Protein AF-A0A6C0KBF5-F1 (afdb_monomer_lite)

Secondary structure (DSSP, 8-state):
----PPPEEP-PEE-TTS-EE----SPPPTT-EE-TTSS-TT-EESSHHHHHHHHTSHHHHHHHHHHHHHHHHHHHHHHHHHHHHHHHHHHHHHHHHHHHHHHHHHHHHHHHHS---SSS-----

Structure (mmCIF, N/CA/C/O backbone):
data_AF-A0A6C0KBF5-F1
#
_entry.id   AF-A0A6C0KBF5-F1
#
loop_
_atom_site.group_PDB
_atom_site.id
_atom_site.type_symbol
_atom_site.label_atom_id
_atom_site.label_alt_id
_atom_site.label_comp_id
_atom_site.label_asym_id
_atom_site.label_entity_id
_atom_site.label_seq_id
_atom_site.pdbx_PDB_ins_code
_atom_site.Cartn_x
_atom_site.Cartn_y
_atom_site.Cartn_z
_atom_site.occupancy
_atom_site.B_iso_or_equiv
_atom_site.auth_seq_id
_atom_site.auth_comp_id
_atom_site.auth_asym_id
_atom_site.auth_atom_id
_atom_site.pdbx_PDB_model_num
ATOM 1 N N . MET A 1 1 ? -14.733 12.293 -36.307 1.00 41.91 1 MET A N 1
ATOM 2 C CA . MET A 1 1 ? -14.185 12.761 -35.022 1.00 41.91 1 MET A CA 1
ATOM 3 C C . MET A 1 1 ? -13.170 11.717 -34.604 1.00 41.91 1 MET A C 1
ATOM 5 O O . MET A 1 1 ? -13.579 10.633 -34.217 1.00 41.91 1 MET A O 1
ATOM 9 N N . GLU A 1 2 ? -11.882 11.968 -34.845 1.00 51.19 2 GLU A N 1
ATOM 10 C CA . GLU A 1 2 ? -10.812 11.094 -34.349 1.00 51.19 2 GLU A CA 1
ATOM 11 C C . GLU A 1 2 ? -10.706 11.309 -32.842 1.00 51.19 2 GLU A C 1
ATOM 13 O O . GLU A 1 2 ? -10.467 12.423 -32.378 1.00 51.19 2 GLU A O 1
ATOM 18 N N . THR A 1 3 ? -10.964 10.261 -32.069 1.00 54.16 3 THR A N 1
ATOM 19 C CA . THR A 1 3 ? -10.695 10.268 -30.636 1.00 54.16 3 THR A CA 1
ATOM 20 C C . THR A 1 3 ? -9.191 10.116 -30.462 1.00 54.16 3 THR A C 1
ATOM 22 O O . THR A 1 3 ? -8.659 9.035 -30.705 1.00 54.16 3 THR A O 1
ATOM 25 N N . VAL A 1 4 ? -8.506 11.191 -30.074 1.00 57.75 4 VAL A N 1
ATOM 26 C CA . VAL A 1 4 ? -7.125 11.096 -29.587 1.00 57.75 4 VAL A CA 1
ATOM 27 C C . VAL A 1 4 ? -7.170 10.220 -28.337 1.00 57.75 4 VAL A C 1
ATOM 29 O O . VAL A 1 4 ? -7.797 10.599 -27.348 1.00 57.75 4 VAL A O 1
ATOM 32 N N . SER A 1 5 ? -6.601 9.019 -28.419 1.00 70.75 5 SER A N 1
ATOM 33 C CA . SER A 1 5 ? -6.515 8.100 -27.286 1.00 70.75 5 SER A CA 1
ATOM 34 C C . SER A 1 5 ? -5.241 8.403 -26.512 1.00 70.75 5 SER A C 1
ATOM 36 O O . SER A 1 5 ? -4.185 8.613 -27.105 1.00 70.75 5 SER A O 1
ATOM 38 N N . ASP A 1 6 ? -5.325 8.429 -25.187 1.00 77.75 6 ASP A N 1
ATOM 39 C CA . ASP A 1 6 ? -4.131 8.578 -24.367 1.00 77.75 6 ASP A CA 1
ATOM 40 C C . ASP A 1 6 ? -3.268 7.303 -24.425 1.00 77.75 6 ASP A C 1
ATOM 42 O O . ASP A 1 6 ? -3.806 6.198 -24.540 1.00 77.75 6 ASP A O 1
ATOM 46 N N . PRO A 1 7 ? -1.931 7.427 -24.328 1.00 78.38 7 PRO A N 1
ATOM 47 C CA . PRO A 1 7 ? -1.041 6.284 -24.181 1.00 78.38 7 PRO A CA 1
ATOM 48 C C . PRO A 1 7 ? -1.332 5.510 -22.894 1.00 78.38 7 PRO A C 1
ATOM 50 O O . PRO A 1 7 ? -1.436 6.109 -21.818 1.00 78.38 7 PRO A O 1
ATOM 53 N N . ASP A 1 8 ? -1.349 4.183 -22.992 1.00 85.38 8 ASP A N 1
ATOM 54 C CA . ASP A 1 8 ? -1.549 3.298 -21.846 1.00 85.38 8 ASP A CA 1
ATOM 55 C C . ASP A 1 8 ? -0.440 3.454 -20.799 1.00 85.38 8 ASP A C 1
ATOM 57 O O . ASP A 1 8 ? 0.695 3.852 -21.087 1.00 85.38 8 ASP A O 1
ATOM 61 N N . THR A 1 9 ? -0.752 3.092 -19.555 1.00 88.75 9 THR A N 1
ATOM 62 C CA . THR A 1 9 ? 0.213 3.095 -18.452 1.00 88.75 9 THR A CA 1
ATOM 63 C C . THR A 1 9 ? 0.710 1.684 -18.170 1.00 88.75 9 THR A C 1
ATOM 65 O O . THR A 1 9 ? -0.068 0.751 -18.011 1.00 88.75 9 THR A O 1
ATOM 68 N N . TYR A 1 10 ? 2.028 1.536 -18.092 1.00 90.69 10 TYR A N 1
ATOM 69 C CA . TYR A 1 10 ? 2.688 0.290 -17.747 1.00 90.69 10 TYR A CA 1
ATOM 70 C C . TYR A 1 10 ? 2.365 -0.151 -16.319 1.00 90.69 10 TYR A C 1
ATOM 72 O O . TYR A 1 10 ? 2.552 0.612 -15.366 1.00 90.69 10 TYR A O 1
ATOM 80 N N . GLU A 1 11 ? 2.006 -1.425 -16.183 1.00 89.62 11 GLU A N 1
ATOM 81 C CA . GLU A 1 11 ? 1.809 -2.096 -14.906 1.00 89.62 11 GLU A CA 1
ATOM 82 C C . GLU A 1 11 ? 2.718 -3.338 -14.807 1.00 89.62 11 GLU A C 1
ATOM 84 O O . GLU A 1 11 ? 2.666 -4.215 -15.677 1.00 89.62 11 GLU A O 1
ATOM 89 N N . PRO A 1 12 ? 3.585 -3.431 -13.780 1.00 91.94 12 PRO A N 1
ATOM 90 C CA . PRO A 1 12 ? 4.415 -4.608 -13.560 1.00 91.94 12 PRO A CA 1
ATOM 91 C C . PRO A 1 12 ? 3.583 -5.777 -13.028 1.00 91.94 12 PRO A C 1
ATOM 93 O O . PRO A 1 12 ? 2.583 -5.597 -12.339 1.00 91.94 12 PRO A O 1
ATOM 96 N N . SER A 1 13 ? 4.030 -7.002 -13.294 1.00 91.06 13 SER A N 1
ATOM 97 C CA . SER A 1 13 ? 3.357 -8.217 -12.821 1.00 91.06 13 SER A CA 1
ATOM 98 C C . SER A 1 13 ? 4.014 -8.762 -11.557 1.00 91.06 13 SER A C 1
ATOM 100 O O . SER A 1 13 ? 5.170 -8.464 -11.271 1.00 91.06 13 SER A O 1
ATOM 102 N N . LEU A 1 14 ? 3.299 -9.594 -10.802 1.00 90.12 14 LEU A N 1
ATOM 103 C CA . LEU A 1 14 ? 3.873 -10.320 -9.670 1.00 90.12 14 LEU A CA 1
ATOM 104 C C . LEU A 1 14 ? 4.435 -11.664 -10.133 1.00 90.12 14 LEU A C 1
ATOM 106 O O . LEU A 1 14 ? 3.775 -12.407 -10.859 1.00 90.12 14 LEU A O 1
ATOM 110 N N . ASN A 1 15 ? 5.643 -11.991 -9.684 1.00 91.50 15 ASN A N 1
ATOM 111 C CA . ASN A 1 15 ? 6.170 -13.343 -9.819 1.00 91.50 15 ASN A CA 1
ATOM 112 C C . ASN A 1 15 ? 5.596 -14.274 -8.728 1.00 91.50 15 ASN A C 1
ATOM 114 O O . ASN A 1 15 ? 4.804 -13.864 -7.876 1.00 91.50 15 ASN A O 1
ATOM 118 N N . LYS A 1 16 ? 6.021 -15.543 -8.741 1.00 90.81 16 LYS A N 1
ATOM 119 C CA . LYS A 1 16 ? 5.590 -16.558 -7.762 1.00 90.81 16 LYS A CA 1
ATOM 120 C C . LYS A 1 16 ? 5.963 -16.214 -6.316 1.00 90.81 16 LYS A C 1
ATOM 122 O O . LYS A 1 16 ? 5.265 -16.637 -5.404 1.00 90.81 16 LYS A O 1
ATOM 127 N N . ASP A 1 17 ? 7.011 -15.420 -6.125 1.00 88.31 17 ASP A N 1
ATOM 128 C CA . ASP A 1 17 ? 7.494 -14.982 -4.812 1.00 88.31 17 ASP A CA 1
ATOM 129 C C . ASP A 1 17 ? 6.797 -13.693 -4.334 1.00 88.31 17 ASP A C 1
ATOM 131 O O . ASP A 1 17 ? 7.132 -13.144 -3.287 1.00 88.31 17 ASP A O 1
ATOM 135 N N . GLY A 1 18 ? 5.830 -13.174 -5.102 1.00 84.75 18 GLY A N 1
ATOM 136 C CA . GLY A 1 18 ? 5.091 -11.958 -4.766 1.00 84.75 18 GLY A CA 1
ATOM 137 C C . GLY A 1 18 ? 5.885 -10.661 -4.950 1.00 84.75 18 GLY A C 1
ATOM 138 O O . GLY A 1 18 ? 5.463 -9.626 -4.423 1.00 84.75 18 GLY A O 1
ATOM 139 N N . VAL A 1 19 ? 6.985 -10.709 -5.705 1.00 90.12 19 VAL A N 1
ATOM 140 C CA . VAL A 1 19 ? 7.840 -9.573 -6.078 1.00 90.12 19 VAL A CA 1
ATOM 141 C C . VAL A 1 19 ? 7.387 -9.009 -7.422 1.00 90.12 19 VAL A C 1
ATOM 143 O O . VAL A 1 19 ? 7.067 -9.767 -8.342 1.00 90.12 19 VAL A O 1
ATOM 146 N N . TYR A 1 20 ? 7.371 -7.680 -7.551 1.00 92.81 20 TYR A N 1
ATOM 147 C CA . TYR A 1 20 ? 7.058 -7.037 -8.827 1.00 92.81 20 TYR A CA 1
ATOM 148 C C . TYR A 1 20 ? 8.195 -7.235 -9.835 1.00 92.81 20 TYR A C 1
ATOM 150 O O . TYR A 1 20 ? 9.357 -6.941 -9.554 1.00 92.81 20 TYR A O 1
ATOM 158 N N . VAL A 1 21 ? 7.844 -7.719 -11.024 1.00 92.75 21 VAL A N 1
ATOM 159 C CA . VAL A 1 21 ? 8.757 -8.025 -12.125 1.00 92.75 21 VAL A CA 1
ATOM 160 C C . VAL A 1 21 ? 8.241 -7.465 -13.441 1.00 92.75 21 VAL A C 1
ATOM 162 O O . VAL A 1 21 ? 7.034 -7.359 -13.681 1.00 92.75 21 VAL A O 1
ATOM 165 N N . ASP A 1 22 ? 9.181 -7.153 -14.330 1.00 92.75 22 ASP A N 1
ATOM 166 C CA . ASP A 1 22 ? 8.836 -6.680 -15.659 1.00 92.75 22 ASP A CA 1
ATOM 167 C C . ASP A 1 22 ? 8.259 -7.791 -16.526 1.00 92.75 22 ASP A C 1
ATOM 169 O O . ASP A 1 22 ? 8.939 -8.768 -16.836 1.00 92.75 22 ASP A O 1
ATOM 173 N N . THR A 1 23 ? 7.010 -7.619 -16.959 1.00 86.25 23 THR A N 1
ATOM 174 C CA . THR A 1 23 ? 6.348 -8.538 -17.888 1.00 86.25 23 THR A CA 1
ATOM 175 C C . THR A 1 23 ? 5.646 -7.733 -18.974 1.00 86.25 23 THR A C 1
ATOM 177 O O . THR A 1 23 ? 4.789 -6.904 -18.698 1.00 86.25 23 THR A O 1
ATOM 180 N N . LEU A 1 24 ? 6.033 -7.963 -20.230 1.00 82.25 24 LEU A N 1
ATOM 181 C CA . LEU A 1 24 ? 5.473 -7.282 -21.400 1.00 82.25 24 LEU A CA 1
ATOM 182 C C . LEU A 1 24 ? 4.875 -8.316 -22.352 1.00 82.25 24 LEU A C 1
ATOM 184 O O . LEU A 1 24 ? 5.441 -8.598 -23.412 1.00 82.25 24 LEU A O 1
ATOM 188 N N . SER A 1 25 ? 3.758 -8.913 -21.952 1.00 69.44 25 SER A N 1
ATOM 189 C CA . SER A 1 25 ? 3.058 -9.975 -22.690 1.00 69.44 25 SER A CA 1
ATOM 190 C C . SER A 1 25 ? 1.965 -9.465 -23.642 1.00 69.44 25 SER A C 1
ATOM 192 O O . SER A 1 25 ? 1.234 -10.269 -24.210 1.00 69.44 25 SER A O 1
ATOM 194 N N . PHE A 1 26 ? 1.870 -8.152 -23.869 1.00 76.50 26 PHE A N 1
ATOM 195 C CA . PHE A 1 26 ? 0.870 -7.534 -24.746 1.00 76.50 26 PHE A CA 1
ATOM 196 C C . PHE A 1 26 ? 1.463 -7.007 -26.062 1.00 76.50 26 PHE A C 1
ATOM 198 O O . PHE A 1 26 ? 2.671 -6.746 -26.177 1.00 76.50 26 PHE A O 1
ATOM 205 N N . ALA A 1 27 ? 0.586 -6.856 -27.059 1.00 82.12 27 ALA A N 1
ATOM 206 C CA . ALA A 1 27 ? 0.881 -6.156 -28.305 1.00 82.12 27 ALA A CA 1
ATOM 207 C C . ALA A 1 27 ? 1.177 -4.679 -28.013 1.00 82.12 27 ALA A C 1
ATOM 209 O O . ALA A 1 27 ? 0.531 -4.075 -27.168 1.00 82.12 27 ALA A O 1
ATOM 210 N N . TRP A 1 28 ? 2.169 -4.097 -28.687 1.00 86.38 28 TRP A N 1
ATOM 211 C CA . TRP A 1 28 ? 2.585 -2.726 -28.390 1.00 86.38 28 TRP A CA 1
ATOM 212 C C . TRP A 1 28 ? 1.469 -1.712 -28.726 1.00 86.38 28 TRP A C 1
ATOM 214 O O . TRP A 1 28 ? 1.005 -1.734 -29.868 1.00 86.38 28 TRP A O 1
ATOM 224 N N . PRO A 1 29 ? 1.054 -0.828 -27.795 1.00 86.62 29 PRO A N 1
ATOM 225 C CA . PRO A 1 29 ? 0.001 0.151 -28.053 1.00 86.62 29 PRO A CA 1
ATOM 226 C C . PRO A 1 29 ? 0.429 1.168 -29.113 1.00 86.62 29 PRO A C 1
ATOM 228 O O . PRO A 1 29 ? 1.583 1.607 -29.127 1.00 86.62 29 PRO A O 1
ATOM 231 N N . LEU A 1 30 ? -0.507 1.563 -29.981 1.00 83.75 30 LEU A N 1
ATOM 232 C CA . LEU A 1 30 ? -0.262 2.535 -31.057 1.00 83.75 30 LEU A CA 1
ATOM 233 C C . LEU A 1 30 ? 0.174 3.900 -30.507 1.00 83.75 30 LEU A C 1
ATOM 235 O O . LEU A 1 30 ? 1.132 4.486 -31.005 1.00 83.75 30 LEU A O 1
ATOM 239 N N . GLU A 1 31 ? -0.455 4.340 -29.420 1.00 86.19 31 GLU A N 1
ATOM 240 C CA . GLU A 1 31 ? -0.167 5.612 -28.741 1.00 86.19 31 GLU A CA 1
ATOM 241 C C . GLU A 1 31 ? 1.105 5.556 -27.867 1.00 86.19 31 GLU A C 1
ATOM 243 O O . GLU A 1 31 ? 1.553 6.553 -27.295 1.00 86.19 31 GLU A O 1
ATOM 248 N N . GLY A 1 32 ? 1.739 4.383 -27.781 1.00 88.50 32 GLY A N 1
ATOM 249 C CA . GLY A 1 32 ? 2.879 4.126 -26.912 1.00 88.50 32 GLY A CA 1
ATOM 250 C C . GLY A 1 32 ? 2.481 3.782 -25.476 1.00 88.50 32 GLY A C 1
ATOM 251 O O . GLY A 1 32 ? 1.320 3.550 -25.160 1.00 88.50 32 GLY A O 1
ATOM 252 N N . LEU A 1 33 ? 3.482 3.709 -24.599 1.00 90.62 33 LEU A N 1
ATOM 253 C CA . LEU A 1 33 ? 3.324 3.239 -23.220 1.00 90.62 33 LEU A CA 1
ATOM 254 C C . LEU A 1 33 ? 4.028 4.184 -22.244 1.00 90.62 33 LEU A C 1
ATOM 256 O O . LEU A 1 33 ? 5.171 4.562 -22.489 1.00 90.62 33 LEU A O 1
ATOM 260 N N . ARG A 1 34 ? 3.400 4.548 -21.128 1.00 91.12 34 ARG A N 1
ATOM 261 C CA . ARG A 1 34 ? 3.982 5.392 -20.065 1.00 91.12 34 ARG A CA 1
ATOM 262 C C . ARG A 1 34 ? 4.505 4.529 -18.914 1.00 91.12 34 ARG A C 1
ATOM 264 O O . ARG A 1 34 ? 3.867 3.549 -18.560 1.00 91.12 34 ARG A O 1
ATOM 271 N N . CYS A 1 35 ? 5.633 4.892 -18.291 1.00 90.44 35 CYS A N 1
ATOM 272 C CA . CYS A 1 35 ? 6.061 4.294 -17.012 1.00 90.44 35 CYS A CA 1
ATOM 273 C C . CYS A 1 35 ? 5.918 5.296 -15.870 1.00 90.44 35 CYS A C 1
ATOM 275 O O . CYS A 1 35 ? 6.488 6.385 -15.925 1.00 90.44 35 CYS A O 1
ATOM 277 N N . ASN A 1 36 ? 5.274 4.880 -14.780 1.00 88.69 36 ASN A N 1
ATOM 278 C CA . ASN A 1 36 ? 5.136 5.687 -13.561 1.00 88.69 36 ASN A CA 1
ATOM 279 C C . ASN A 1 36 ? 6.442 5.861 -12.771 1.00 88.69 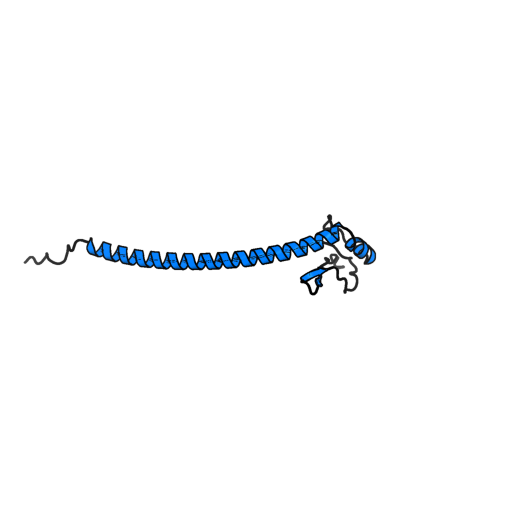36 ASN A C 1
ATOM 281 O O . ASN A 1 36 ? 6.519 6.689 -11.869 1.00 88.69 36 ASN A O 1
ATOM 285 N N . CYS A 1 37 ? 7.472 5.094 -13.112 1.00 89.38 37 CYS A N 1
ATOM 286 C CA . CYS A 1 37 ? 8.815 5.220 -12.563 1.00 89.38 37 CYS A CA 1
ATOM 287 C C . CYS A 1 37 ? 9.592 6.433 -13.106 1.00 89.38 37 CYS A C 1
ATOM 289 O O . CYS A 1 37 ? 10.615 6.824 -12.543 1.00 89.38 37 CYS A O 1
ATOM 291 N N . GLY A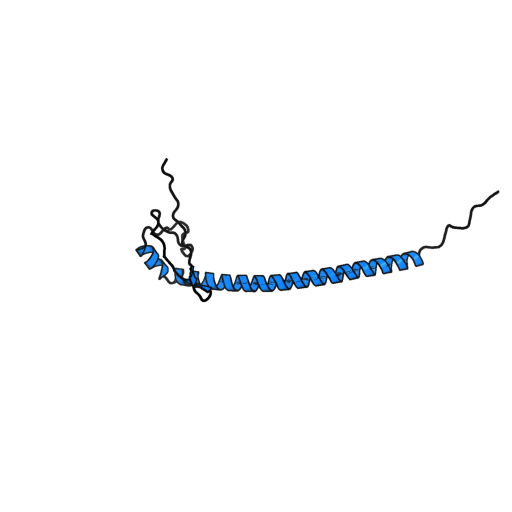 1 38 ? 9.159 6.991 -14.243 1.00 72.69 38 GLY A N 1
ATOM 292 C CA . GLY A 1 38 ? 9.826 8.105 -14.902 1.00 72.69 38 GLY A CA 1
ATOM 293 C C . GLY A 1 38 ? 9.577 9.435 -14.191 1.00 72.69 38 GLY A C 1
ATOM 294 O O . GLY A 1 38 ? 8.510 9.689 -13.645 1.00 72.69 38 GLY A O 1
ATOM 295 N N . THR A 1 39 ? 10.553 10.340 -14.259 1.00 65.38 39 THR A N 1
ATOM 296 C CA . THR A 1 39 ? 10.473 11.678 -13.642 1.00 65.38 39 THR A CA 1
ATOM 297 C C . THR A 1 39 ? 9.433 12.586 -14.312 1.00 65.38 39 THR A C 1
ATOM 299 O O . THR A 1 39 ? 8.999 13.572 -13.725 1.00 65.38 39 THR A O 1
ATOM 302 N N . ARG A 1 40 ? 9.042 12.279 -15.556 1.00 76.44 40 ARG A N 1
ATOM 303 C CA . ARG A 1 40 ? 8.060 13.039 -16.339 1.00 76.44 40 ARG A CA 1
ATOM 304 C C . ARG A 1 40 ? 6.816 12.182 -16.561 1.00 76.44 40 ARG A C 1
ATOM 306 O O . ARG A 1 40 ? 6.860 11.268 -17.377 1.00 76.44 40 ARG A O 1
ATOM 313 N N . ARG A 1 41 ? 5.713 12.517 -15.881 1.00 66.69 41 ARG A N 1
ATOM 314 C CA . ARG A 1 41 ? 4.406 11.833 -16.009 1.00 66.69 41 ARG A CA 1
ATOM 315 C C . ARG A 1 41 ? 3.854 11.804 -17.440 1.00 66.69 41 ARG A C 1
ATOM 317 O O . ARG A 1 41 ? 3.157 10.866 -17.807 1.00 66.69 41 ARG A O 1
ATOM 324 N N . GLU A 1 42 ? 4.216 12.794 -18.252 1.00 74.44 42 GLU A N 1
ATOM 325 C CA . GLU A 1 42 ? 3.772 12.893 -19.648 1.00 74.44 42 GLU A CA 1
ATOM 326 C C . GLU A 1 42 ? 4.658 12.137 -20.643 1.00 74.44 42 GLU A C 1
ATOM 328 O O . GLU A 1 42 ? 4.378 12.129 -21.839 1.00 74.44 42 GLU A O 1
ATOM 333 N N . HIS A 1 43 ? 5.755 11.517 -20.198 1.00 85.19 43 HIS A N 1
ATOM 334 C CA . HIS A 1 43 ? 6.624 10.803 -21.123 1.00 85.19 43 HIS A CA 1
ATOM 335 C C . HIS A 1 43 ? 6.033 9.439 -21.492 1.00 85.19 43 HIS A C 1
ATOM 337 O O . HIS A 1 43 ? 5.985 8.526 -20.665 1.00 85.19 43 HIS A O 1
ATOM 343 N N . SER A 1 44 ? 5.647 9.292 -22.758 1.00 89.50 44 SER A N 1
ATOM 344 C CA . SER A 1 44 ? 5.338 8.004 -23.367 1.00 89.50 44 SER A CA 1
ATOM 345 C C . SER A 1 44 ? 6.518 7.488 -24.194 1.00 89.50 44 SER A C 1
ATOM 347 O O . SER A 1 44 ? 7.240 8.221 -24.878 1.00 89.50 44 SER A O 1
ATOM 349 N N . TYR A 1 45 ? 6.719 6.180 -24.132 1.00 91.12 45 TYR A N 1
ATOM 350 C CA . TYR A 1 45 ? 7.638 5.454 -24.985 1.00 91.12 45 TYR A CA 1
ATOM 351 C C . TYR A 1 45 ? 6.890 5.073 -26.257 1.00 91.12 45 TYR A C 1
ATOM 353 O O . TYR A 1 45 ? 5.931 4.311 -26.208 1.00 91.12 45 TYR A O 1
ATOM 361 N N . SER A 1 46 ? 7.338 5.578 -27.405 1.00 89.75 46 SER A N 1
ATOM 362 C CA . SER A 1 46 ? 6.678 5.300 -28.688 1.00 89.75 46 SER A CA 1
ATOM 363 C C . SER A 1 46 ? 6.989 3.918 -29.264 1.00 89.75 46 SER A C 1
ATOM 365 O O . SER A 1 46 ? 6.307 3.460 -30.173 1.00 89.75 46 SER A O 1
ATOM 367 N N . SER A 1 47 ? 8.019 3.229 -28.761 1.00 90.81 47 SER A N 1
ATOM 368 C CA . SER A 1 47 ? 8.383 1.897 -29.243 1.00 90.81 47 SER A CA 1
ATOM 369 C C . SER A 1 47 ? 8.818 0.962 -28.126 1.00 90.81 47 SER A C 1
ATOM 371 O O . SER A 1 47 ? 9.441 1.371 -27.138 1.00 90.81 47 SER A O 1
ATOM 373 N N . ARG A 1 48 ? 8.562 -0.331 -28.347 1.00 91.50 48 ARG A N 1
ATOM 374 C CA . ARG A 1 48 ? 8.915 -1.409 -27.419 1.00 91.50 48 ARG A CA 1
ATOM 375 C C . ARG A 1 48 ? 10.395 -1.405 -27.058 1.00 91.50 48 ARG A C 1
ATOM 377 O O . ARG A 1 48 ? 10.742 -1.562 -25.894 1.00 91.50 48 ARG A O 1
ATOM 384 N N . SER A 1 49 ? 11.275 -1.180 -28.031 1.00 92.38 49 SER A N 1
ATOM 385 C CA . SER A 1 49 ? 12.724 -1.164 -27.804 1.00 92.38 49 SER A CA 1
ATOM 386 C C . SER A 1 49 ? 13.158 -0.042 -26.859 1.00 92.38 49 SER A C 1
ATOM 388 O O . SER A 1 49 ? 14.000 -0.272 -25.993 1.00 92.38 49 SER A O 1
ATOM 390 N N . LYS A 1 50 ? 12.563 1.156 -26.979 1.00 91.44 50 LYS A N 1
ATOM 391 C CA . LYS A 1 50 ? 12.851 2.282 -26.074 1.00 91.44 50 LYS A CA 1
ATOM 392 C C . LYS A 1 50 ? 12.394 1.971 -24.652 1.00 91.44 50 LYS A C 1
ATOM 394 O O . LYS A 1 50 ? 13.135 2.216 -23.705 1.00 91.44 50 LYS A O 1
ATOM 399 N N . PHE A 1 51 ? 11.213 1.375 -24.517 1.00 92.56 51 PHE A N 1
ATOM 400 C CA . PHE A 1 51 ? 10.690 0.964 -23.220 1.00 92.56 51 PHE A CA 1
ATOM 401 C C . PHE A 1 51 ? 11.533 -0.146 -22.578 1.00 92.56 51 PHE A C 1
ATOM 403 O O . PHE A 1 51 ? 11.904 -0.048 -21.416 1.00 92.56 51 PHE A O 1
ATOM 410 N N . LEU A 1 52 ? 11.943 -1.156 -23.347 1.00 92.25 52 LEU A N 1
ATOM 411 C CA . LEU A 1 52 ? 12.835 -2.220 -22.872 1.00 92.25 52 LEU A CA 1
ATOM 412 C C . LEU A 1 52 ? 14.221 -1.708 -22.459 1.00 92.25 52 LEU A C 1
ATOM 414 O O . LEU A 1 52 ? 14.851 -2.269 -21.565 1.00 92.25 52 LEU A O 1
ATOM 418 N N . ALA A 1 53 ? 14.739 -0.674 -23.123 1.00 93.19 53 ALA A N 1
ATOM 419 C CA . ALA A 1 53 ? 15.970 -0.022 -22.684 1.00 93.19 53 ALA A CA 1
ATOM 420 C C . ALA A 1 53 ? 15.756 0.694 -21.344 1.00 93.19 53 ALA A C 1
ATOM 422 O O . ALA A 1 53 ? 16.601 0.625 -20.452 1.00 93.19 53 ALA A O 1
ATOM 423 N N . HIS A 1 54 ? 14.598 1.330 -21.186 1.00 92.62 54 HIS A N 1
ATOM 424 C CA . HIS A 1 54 ? 14.209 2.008 -19.965 1.00 92.62 54 HIS A CA 1
ATOM 425 C C . HIS A 1 54 ? 14.021 1.056 -18.768 1.00 92.62 54 HIS A C 1
ATOM 427 O O . HIS A 1 54 ? 14.565 1.348 -17.700 1.00 92.62 54 HIS A O 1
ATOM 433 N N . THR A 1 55 ? 13.378 -0.107 -18.930 1.00 93.25 55 THR A N 1
ATOM 434 C CA . THR A 1 55 ? 13.201 -1.072 -17.823 1.00 93.25 55 THR A CA 1
ATOM 435 C C . THR A 1 55 ? 14.530 -1.603 -17.270 1.00 93.25 55 THR A C 1
ATOM 437 O O . THR A 1 55 ? 14.644 -1.999 -16.111 1.00 93.25 55 THR A O 1
ATOM 440 N N . LYS A 1 56 ? 15.604 -1.546 -18.069 1.00 93.25 56 LYS A N 1
ATOM 441 C CA . LYS A 1 56 ? 16.962 -1.923 -17.642 1.00 93.25 56 LYS A CA 1
ATOM 442 C C . LYS A 1 56 ? 17.674 -0.842 -16.823 1.00 93.25 56 LYS A C 1
ATOM 444 O O . LYS A 1 56 ? 18.732 -1.122 -16.258 1.00 93.25 56 LYS A O 1
ATOM 449 N N . THR A 1 57 ? 17.140 0.378 -16.763 1.00 94.12 57 THR A N 1
ATOM 450 C CA . THR A 1 57 ? 17.761 1.489 -16.030 1.00 94.12 57 THR A CA 1
ATOM 451 C C . THR A 1 57 ? 17.700 1.276 -14.518 1.00 94.12 57 THR A C 1
ATOM 453 O O . THR A 1 57 ? 16.803 0.617 -13.991 1.00 94.12 57 THR A O 1
ATOM 456 N N . LYS A 1 58 ? 18.657 1.868 -13.789 1.00 94.12 58 LYS A N 1
ATOM 457 C CA . LYS A 1 58 ? 18.698 1.794 -12.319 1.00 94.12 58 LYS A CA 1
ATOM 458 C C . LYS A 1 58 ? 17.448 2.394 -11.671 1.00 94.12 58 LYS A C 1
ATOM 460 O O . LYS A 1 58 ? 16.969 1.839 -10.691 1.00 94.12 58 LYS A O 1
ATOM 465 N N . GLY A 1 59 ? 16.920 3.484 -12.234 1.00 92.62 59 GLY A N 1
ATOM 466 C CA . GLY A 1 59 ? 15.722 4.151 -11.719 1.00 92.62 59 GLY A CA 1
ATOM 467 C C . GLY A 1 59 ? 14.486 3.257 -11.780 1.00 92.62 59 GLY A C 1
ATOM 468 O O . GLY A 1 59 ? 13.800 3.100 -10.777 1.00 92.62 59 GLY A O 1
ATOM 469 N N . HIS A 1 60 ? 14.253 2.594 -12.918 1.00 93.88 60 HIS A N 1
ATOM 470 C CA . HIS A 1 60 ? 13.133 1.658 -13.060 1.00 93.88 60 HIS A CA 1
ATOM 471 C C . HIS A 1 60 ? 13.236 0.473 -12.094 1.00 93.88 60 HIS A C 1
ATOM 473 O O . HIS A 1 60 ? 12.279 0.132 -11.405 1.00 93.88 60 HIS A O 1
ATOM 479 N N . ARG A 1 61 ? 14.426 -0.129 -11.991 1.00 94.00 61 ARG A N 1
ATOM 480 C CA . ARG A 1 61 ? 14.661 -1.254 -11.074 1.00 94.00 61 ARG A CA 1
ATOM 481 C C . ARG A 1 61 ? 14.471 -0.860 -9.610 1.00 94.00 61 ARG A C 1
ATOM 483 O O . ARG A 1 61 ? 13.887 -1.633 -8.859 1.00 94.00 61 ARG A O 1
ATOM 490 N N . ALA A 1 62 ? 14.935 0.327 -9.216 1.00 93.31 62 ALA A N 1
ATOM 491 C CA . ALA A 1 62 ? 14.706 0.857 -7.873 1.00 93.31 62 ALA A CA 1
ATOM 492 C C . ALA A 1 62 ? 13.207 1.041 -7.601 1.00 93.31 62 ALA A C 1
ATOM 494 O O . ALA A 1 62 ? 12.717 0.583 -6.577 1.00 93.31 62 ALA A O 1
ATOM 495 N N . TRP A 1 63 ? 12.461 1.588 -8.564 1.00 94.06 63 TRP A N 1
ATOM 496 C CA . TRP A 1 63 ? 11.012 1.742 -8.450 1.00 94.06 63 TRP A CA 1
ATOM 497 C C . TRP A 1 63 ? 10.270 0.410 -8.243 1.00 94.06 63 TRP A C 1
ATOM 499 O O . TRP A 1 63 ? 9.369 0.350 -7.410 1.00 94.06 63 TRP A O 1
ATOM 509 N N . LEU A 1 64 ? 10.656 -0.676 -8.925 1.00 93.69 64 LEU A N 1
ATOM 510 C CA . LEU A 1 64 ? 10.055 -2.004 -8.697 1.00 93.69 64 LEU A CA 1
ATOM 511 C C . LEU A 1 64 ? 10.337 -2.555 -7.292 1.00 93.69 64 LEU A C 1
ATOM 513 O O . LEU A 1 64 ? 9.459 -3.156 -6.660 1.00 93.69 64 LEU A O 1
ATOM 517 N N . VAL A 1 65 ? 11.559 -2.348 -6.798 1.00 92.38 65 VAL A N 1
ATOM 518 C CA . VAL A 1 65 ? 11.943 -2.718 -5.430 1.00 92.38 65 VAL A CA 1
ATOM 519 C C . VAL A 1 65 ? 11.121 -1.914 -4.425 1.00 92.38 65 VAL A C 1
ATOM 521 O O . VAL A 1 65 ? 10.546 -2.496 -3.507 1.00 92.38 65 VAL A O 1
ATOM 524 N N . ASP A 1 66 ? 10.976 -0.608 -4.641 1.00 90.88 66 ASP A N 1
ATOM 525 C CA . ASP A 1 66 ? 10.162 0.265 -3.796 1.00 90.88 66 ASP A CA 1
ATOM 526 C C . ASP A 1 66 ? 8.686 -0.144 -3.813 1.00 90.88 66 ASP A C 1
ATOM 528 O O . ASP A 1 66 ? 8.053 -0.186 -2.760 1.00 90.88 66 ASP A O 1
ATOM 532 N N . LEU A 1 67 ? 8.134 -0.516 -4.973 1.00 90.56 67 LEU A N 1
ATOM 533 C CA . LEU A 1 67 ? 6.770 -1.042 -5.083 1.00 90.56 67 LEU A CA 1
ATOM 534 C C . LEU A 1 67 ? 6.584 -2.303 -4.230 1.00 90.56 67 LEU A C 1
ATOM 536 O O . LEU A 1 67 ? 5.597 -2.438 -3.503 1.00 90.56 67 LEU A O 1
ATOM 540 N N . THR A 1 68 ? 7.552 -3.218 -4.303 1.00 90.50 68 THR A N 1
ATOM 541 C CA . THR A 1 68 ? 7.536 -4.479 -3.552 1.00 90.50 68 THR A CA 1
ATOM 542 C C . THR A 1 68 ? 7.635 -4.217 -2.048 1.00 90.50 68 THR A C 1
ATOM 544 O O . THR A 1 68 ? 6.828 -4.732 -1.271 1.00 90.50 68 THR A O 1
ATOM 547 N N . ASN A 1 69 ? 8.559 -3.351 -1.635 1.00 89.44 69 ASN A N 1
ATOM 548 C CA . ASN A 1 69 ? 8.742 -2.966 -0.238 1.00 89.44 69 ASN A CA 1
ATOM 549 C C . ASN A 1 69 ? 7.511 -2.242 0.316 1.00 89.44 69 ASN A C 1
ATOM 551 O O . ASN A 1 69 ? 7.062 -2.540 1.420 1.00 89.44 69 ASN A O 1
ATOM 555 N N . ASN A 1 70 ? 6.919 -1.328 -0.454 1.00 87.31 70 ASN A N 1
ATOM 556 C CA . ASN A 1 70 ? 5.711 -0.611 -0.056 1.00 87.31 70 ASN A CA 1
ATOM 557 C C . ASN A 1 70 ? 4.522 -1.549 0.130 1.00 87.31 70 ASN A C 1
ATOM 559 O O . ASN A 1 70 ? 3.770 -1.376 1.087 1.00 87.31 70 ASN A O 1
ATOM 563 N N . LYS A 1 71 ? 4.373 -2.569 -0.720 1.00 84.62 71 LYS A N 1
ATOM 564 C CA . LYS A 1 71 ? 3.351 -3.608 -0.544 1.00 84.62 71 LYS A CA 1
ATOM 565 C C . LYS A 1 71 ? 3.549 -4.370 0.768 1.00 84.62 71 LYS A C 1
ATOM 567 O O . LYS A 1 71 ? 2.596 -4.515 1.532 1.00 84.62 71 LYS A O 1
ATOM 572 N N . LEU A 1 72 ? 4.773 -4.819 1.052 1.00 79.12 72 LEU A N 1
ATOM 573 C CA . LEU A 1 72 ? 5.093 -5.510 2.305 1.00 79.12 72 LEU A CA 1
ATOM 574 C C . LEU A 1 72 ? 4.827 -4.612 3.524 1.00 79.12 72 LEU A C 1
ATOM 576 O O . LEU A 1 72 ? 4.203 -5.032 4.497 1.00 79.12 72 LEU A O 1
ATOM 580 N N . ASN A 1 73 ? 5.238 -3.347 3.446 1.00 81.88 73 ASN A N 1
ATOM 581 C CA . ASN A 1 73 ? 5.003 -2.355 4.490 1.00 81.88 73 ASN A CA 1
ATOM 582 C C . ASN A 1 73 ? 3.510 -2.079 4.697 1.00 81.88 73 ASN A C 1
ATOM 584 O O . ASN A 1 73 ? 3.063 -1.978 5.838 1.00 81.88 73 ASN A O 1
ATOM 588 N N . TYR A 1 74 ? 2.735 -1.971 3.617 1.00 87.06 74 TYR A N 1
ATOM 589 C CA . TYR A 1 74 ? 1.288 -1.797 3.678 1.00 87.06 74 TYR A CA 1
ATOM 590 C C . TYR A 1 74 ? 0.620 -2.986 4.368 1.00 87.06 74 TYR A C 1
ATOM 592 O O . TYR A 1 74 ? -0.156 -2.783 5.297 1.00 87.06 74 TYR A O 1
ATOM 600 N N . TYR A 1 75 ? 0.978 -4.212 3.980 1.00 86.38 75 TYR A N 1
ATOM 601 C CA . TYR A 1 75 ? 0.449 -5.422 4.604 1.00 86.38 75 TYR A CA 1
ATOM 602 C C . TYR A 1 75 ? 0.752 -5.465 6.109 1.00 86.38 75 TYR A C 1
ATOM 604 O O . TYR A 1 75 ? -0.153 -5.625 6.923 1.00 86.38 75 TYR A O 1
ATOM 612 N N . ASN A 1 76 ? 2.002 -5.210 6.503 1.00 85.50 76 ASN A N 1
ATOM 613 C CA . ASN A 1 76 ? 2.388 -5.170 7.916 1.00 85.50 76 ASN A CA 1
ATOM 614 C C . ASN A 1 76 ? 1.645 -4.079 8.703 1.00 85.50 76 ASN A C 1
ATOM 616 O O . ASN A 1 76 ? 1.291 -4.274 9.865 1.00 85.50 76 ASN A O 1
ATOM 620 N N . ARG A 1 77 ? 1.407 -2.916 8.085 1.00 87.50 77 ARG A N 1
ATOM 621 C CA . ARG A 1 77 ? 0.604 -1.846 8.689 1.00 87.50 77 ARG A CA 1
ATOM 622 C C . ARG A 1 77 ? -0.858 -2.247 8.848 1.00 87.50 77 ARG A C 1
ATOM 624 O O . ARG A 1 77 ? -1.447 -1.899 9.866 1.00 87.50 77 ARG A O 1
ATOM 631 N N . LEU A 1 78 ? -1.427 -2.945 7.868 1.00 92.38 78 L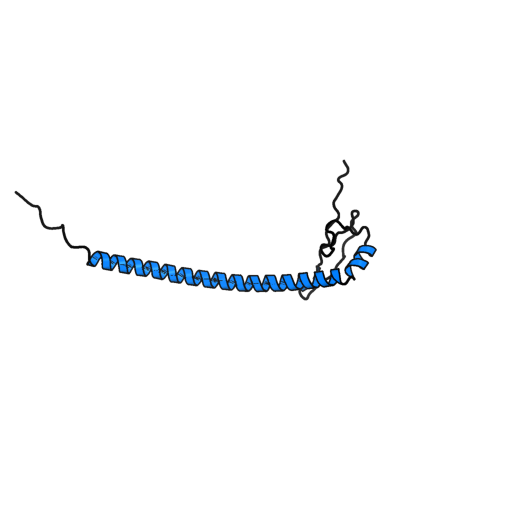EU A N 1
ATOM 632 C CA . LEU A 1 78 ? -2.806 -3.420 7.915 1.00 92.38 78 LEU A CA 1
ATOM 633 C C . LEU A 1 78 ? -2.998 -4.393 9.081 1.00 92.38 78 LEU A C 1
ATOM 635 O O . LEU A 1 78 ? -3.857 -4.147 9.918 1.00 92.38 78 LEU A O 1
ATOM 639 N N . VAL A 1 79 ? -2.124 -5.396 9.213 1.00 94.38 79 VAL A N 1
ATOM 640 C CA . VAL A 1 79 ? -2.165 -6.367 10.323 1.00 94.38 79 VAL A CA 1
ATOM 641 C C . VAL A 1 79 ? -2.104 -5.663 11.685 1.00 94.38 79 VAL A C 1
ATOM 643 O O . VAL A 1 79 ? -2.958 -5.880 12.541 1.00 94.38 79 VAL A O 1
ATOM 646 N N . LYS A 1 80 ? -1.155 -4.737 11.875 1.00 94.56 80 LYS A N 1
ATOM 647 C CA . LYS A 1 80 ? -1.059 -3.950 13.122 1.00 94.56 80 LYS A CA 1
ATOM 648 C C . LYS A 1 80 ? -2.306 -3.102 13.384 1.00 94.56 80 LYS A C 1
ATOM 650 O O . LYS A 1 80 ? -2.699 -2.894 14.534 1.00 94.56 80 LYS A O 1
ATOM 655 N N . SER A 1 81 ? -2.916 -2.576 12.324 1.00 95.88 81 SER A N 1
ATOM 656 C CA . SER A 1 81 ? -4.153 -1.806 12.426 1.00 95.88 81 SER A CA 1
ATOM 657 C C . SER A 1 81 ? -5.317 -2.689 12.875 1.00 95.88 81 SER A C 1
ATOM 659 O O . SER A 1 81 ? -6.090 -2.269 13.730 1.00 95.88 81 SER A O 1
ATOM 661 N N . GLU A 1 82 ? -5.433 -3.907 12.348 1.00 97.62 82 GLU A N 1
ATOM 662 C CA . GLU A 1 82 ? -6.467 -4.870 12.743 1.00 97.62 82 GLU A CA 1
ATOM 663 C C . GLU A 1 82 ? -6.333 -5.277 14.218 1.00 97.62 82 GLU A C 1
ATOM 665 O O . GLU A 1 82 ? -7.323 -5.275 14.954 1.00 97.62 82 GLU A O 1
ATOM 670 N N . GLU A 1 83 ? -5.110 -5.535 14.692 1.00 97.06 83 GLU A N 1
ATOM 671 C CA . GLU A 1 83 ? -4.829 -5.805 16.111 1.00 97.06 83 GLU A CA 1
ATOM 672 C C . GLU A 1 83 ? -5.234 -4.629 17.013 1.00 97.06 83 GLU A C 1
ATOM 674 O O . GLU A 1 83 ? -5.852 -4.815 18.068 1.00 97.06 83 GLU A O 1
ATOM 679 N N . THR A 1 84 ? -4.928 -3.404 16.576 1.00 97.81 84 THR A N 1
ATOM 680 C CA . THR A 1 84 ? -5.289 -2.176 17.296 1.00 97.81 84 THR A CA 1
ATOM 681 C C . THR A 1 84 ? -6.806 -2.031 17.395 1.00 97.81 84 THR A C 1
ATOM 683 O O . THR A 1 84 ? -7.325 -1.802 18.488 1.00 97.81 84 THR A O 1
ATOM 686 N N . VAL A 1 85 ? -7.529 -2.225 16.287 1.00 98.25 85 VAL A N 1
ATOM 687 C CA . VAL A 1 85 ? -8.999 -2.152 16.250 1.00 98.25 85 VAL A CA 1
ATOM 688 C C . VAL A 1 85 ? -9.618 -3.191 17.180 1.00 98.25 85 VAL A C 1
ATOM 690 O O . VAL A 1 85 ? -10.495 -2.858 17.976 1.00 98.25 85 VAL A O 1
ATOM 693 N N . LYS A 1 86 ? -9.130 -4.434 17.148 1.00 98.12 86 LYS A N 1
ATOM 694 C CA . LYS A 1 86 ? -9.614 -5.495 18.038 1.00 98.12 86 LYS A CA 1
ATOM 695 C C . LYS A 1 86 ? -9.406 -5.141 19.511 1.00 98.12 86 LYS A C 1
ATOM 697 O O . LYS A 1 86 ? -10.307 -5.314 20.328 1.00 98.12 86 LYS A O 1
ATOM 702 N N . THR A 1 87 ? -8.237 -4.605 19.851 1.00 98.25 87 THR A N 1
ATOM 703 C CA . THR A 1 87 ? -7.930 -4.171 21.222 1.00 98.25 87 THR A CA 1
ATOM 704 C C . THR A 1 87 ? -8.854 -3.032 21.659 1.00 98.25 87 THR A C 1
ATOM 706 O O . THR A 1 87 ? -9.400 -3.063 22.760 1.00 98.25 87 THR A O 1
ATOM 709 N N . GLN A 1 88 ? -9.096 -2.053 20.782 1.00 98.31 88 GLN A N 1
ATOM 710 C CA . GLN A 1 88 ? -10.024 -0.949 21.044 1.00 98.31 88 GLN A CA 1
ATOM 711 C C . GLN A 1 88 ? -11.459 -1.440 21.274 1.00 98.31 88 GLN A C 1
ATOM 713 O O . GLN A 1 88 ? -12.112 -0.980 22.205 1.00 98.31 88 GLN A O 1
ATOM 718 N N . GLN A 1 89 ? -11.940 -2.407 20.488 1.00 98.56 89 GLN A N 1
ATOM 719 C CA . GLN A 1 89 ? -13.271 -3.001 20.670 1.00 98.56 89 GLN A CA 1
ATOM 720 C C . GLN A 1 89 ? -13.428 -3.684 22.037 1.00 98.56 89 GLN A C 1
ATOM 722 O O . GLN A 1 89 ? -14.467 -3.537 22.686 1.00 98.56 89 GLN A O 1
ATOM 727 N N . LEU A 1 90 ? -12.394 -4.393 22.501 1.00 98.25 90 LEU A N 1
ATOM 728 C CA . LEU A 1 90 ? -12.389 -5.011 23.829 1.00 98.25 90 LEU A CA 1
ATOM 729 C C . LEU A 1 90 ? -12.453 -3.954 24.936 1.00 98.25 90 LEU A C 1
ATOM 731 O O . LEU A 1 90 ? -13.316 -4.043 25.808 1.00 98.25 90 LEU A O 1
ATOM 735 N N . MET A 1 91 ? -11.613 -2.918 24.853 1.00 98.31 91 MET A N 1
ATOM 736 C CA . MET A 1 91 ? -11.619 -1.814 25.819 1.00 98.31 91 MET A CA 1
ATOM 737 C C . MET A 1 91 ? -12.975 -1.099 25.868 1.00 98.31 91 MET A C 1
ATOM 739 O O . MET A 1 91 ? -13.484 -0.816 26.949 1.00 98.31 91 MET A O 1
ATOM 743 N N . LEU A 1 92 ? -13.597 -0.839 24.713 1.00 98.25 92 LEU A N 1
ATOM 744 C CA . LEU A 1 92 ? -14.928 -0.228 24.649 1.00 98.25 92 LEU A CA 1
ATOM 745 C C . LEU A 1 92 ? -15.995 -1.101 25.314 1.00 98.25 92 LEU A C 1
ATOM 747 O O . LEU A 1 92 ? -16.865 -0.579 26.010 1.00 98.25 92 LEU A O 1
ATOM 751 N N . THR A 1 93 ? -15.919 -2.418 25.126 1.00 98.38 93 THR A N 1
ATOM 752 C CA . THR A 1 93 ? -16.844 -3.369 25.755 1.00 98.38 93 THR A CA 1
ATOM 753 C C . THR A 1 93 ? -16.684 -3.358 27.273 1.00 98.38 93 THR A C 1
ATOM 755 O O . THR A 1 93 ? -17.668 -3.248 28.003 1.00 98.38 93 THR A O 1
ATOM 758 N N . GLU A 1 94 ? -15.445 -3.410 27.759 1.00 98.06 94 GLU A N 1
ATOM 759 C CA . GLU A 1 94 ? -15.140 -3.369 29.189 1.00 98.06 94 GLU A CA 1
ATOM 760 C C . GLU A 1 94 ? -15.613 -2.060 29.837 1.00 98.06 94 GLU A C 1
ATOM 762 O O . GLU A 1 94 ? -16.300 -2.081 30.860 1.00 98.06 94 GLU A O 1
ATOM 767 N N . LEU A 1 95 ? -15.321 -0.921 29.203 1.00 98.31 95 LEU A N 1
ATOM 768 C CA . LEU A 1 95 ? -15.772 0.388 29.671 1.00 98.31 95 LEU A CA 1
ATOM 769 C C . LEU A 1 95 ? -17.299 0.499 29.675 1.00 98.31 95 LEU A C 1
ATOM 771 O O . LEU A 1 95 ? -17.866 1.013 30.637 1.00 98.31 95 LEU A O 1
ATOM 775 N N . SER A 1 96 ? -17.973 -0.019 28.646 1.00 98.00 96 SER A N 1
ATOM 776 C CA . SER A 1 96 ? -19.441 -0.016 28.572 1.00 98.00 96 SER A CA 1
ATOM 777 C C . SER A 1 96 ? -20.063 -0.823 29.713 1.00 98.00 96 SER A C 1
ATOM 779 O O . SER A 1 96 ? -21.000 -0.357 30.361 1.00 98.00 96 SER A O 1
ATOM 781 N N . ASN A 1 97 ? -19.502 -1.997 30.013 1.00 97.75 97 ASN A N 1
ATOM 782 C CA . ASN A 1 97 ? -19.950 -2.829 31.129 1.00 97.75 97 ASN A CA 1
ATOM 783 C C . ASN A 1 97 ? -19.745 -2.125 32.474 1.00 97.75 97 ASN A C 1
ATOM 785 O O . ASN A 1 97 ? -20.637 -2.140 33.322 1.00 97.75 97 ASN A O 1
ATOM 789 N N . ARG A 1 98 ? -18.596 -1.466 32.656 1.00 97.44 98 ARG A N 1
ATOM 790 C CA . ARG A 1 98 ? -18.292 -0.725 33.881 1.00 97.44 98 ARG A CA 1
ATOM 791 C C . ARG A 1 98 ? -19.241 0.453 34.090 1.00 97.44 98 ARG A C 1
ATOM 793 O O . ARG A 1 98 ? -19.777 0.602 35.180 1.00 97.44 98 ARG A O 1
ATOM 800 N N . ILE A 1 99 ? -19.525 1.228 33.043 1.00 97.94 99 ILE A N 1
ATOM 801 C CA . ILE A 1 99 ? -20.500 2.330 33.097 1.00 97.94 99 ILE A CA 1
ATOM 802 C C . ILE A 1 99 ? -21.892 1.814 33.482 1.00 97.94 99 ILE A C 1
ATOM 804 O O . ILE A 1 99 ? -22.574 2.430 34.305 1.00 97.94 99 ILE A O 1
ATOM 808 N N . ALA A 1 100 ? -22.319 0.681 32.916 1.00 97.31 100 ALA A N 1
ATOM 809 C CA . ALA A 1 100 ? -23.602 0.074 33.257 1.00 97.31 100 ALA A CA 1
ATOM 810 C C . ALA A 1 100 ? -23.651 -0.347 34.735 1.00 97.31 100 ALA A C 1
ATOM 812 O O . ALA A 1 100 ? -24.623 -0.053 35.432 1.00 97.31 100 ALA A O 1
ATOM 813 N N . GLN A 1 101 ? -22.585 -0.977 35.232 1.00 97.06 101 GLN A N 1
ATOM 814 C CA . GLN A 1 101 ? -22.471 -1.382 36.631 1.00 97.06 101 GLN A CA 1
ATOM 815 C C . GLN A 1 101 ? -22.468 -0.177 37.581 1.00 97.06 101 GLN A C 1
ATOM 817 O O . GLN A 1 101 ? -23.233 -0.155 38.546 1.00 97.06 101 GLN A O 1
ATOM 822 N N . ASP A 1 102 ? -21.669 0.847 37.282 1.00 97.12 102 ASP A N 1
ATOM 823 C CA . ASP A 1 102 ? -21.587 2.069 38.083 1.00 97.12 102 ASP A CA 1
ATOM 824 C C . ASP A 1 102 ? -22.945 2.792 38.118 1.00 97.12 102 ASP A C 1
ATOM 826 O O . ASP A 1 102 ? -23.370 3.261 39.173 1.00 97.12 102 ASP A O 1
ATOM 830 N N . SER A 1 103 ? -23.692 2.800 37.008 1.00 97.12 103 SER A N 1
ATOM 831 C CA . SER A 1 103 ? -25.045 3.379 36.941 1.00 97.12 103 SER A CA 1
ATOM 832 C C . SER A 1 103 ? -26.041 2.671 37.867 1.00 97.12 103 SER A C 1
ATOM 834 O O . SER A 1 103 ? -26.865 3.325 38.514 1.00 97.12 103 SER A O 1
ATOM 836 N N . VAL A 1 104 ? -25.955 1.340 37.974 1.00 96.19 104 VAL A N 1
ATOM 837 C CA . VAL A 1 104 ? -26.774 0.548 38.909 1.00 96.19 104 VAL A CA 1
ATOM 838 C C . VAL A 1 104 ? -26.416 0.886 40.355 1.00 96.19 104 VAL A C 1
ATOM 840 O O . VAL A 1 104 ? -27.312 1.129 41.165 1.00 96.19 104 VAL A O 1
ATOM 843 N N . VAL A 1 105 ? -25.121 0.954 40.676 1.00 95.56 105 VAL A N 1
ATOM 844 C CA . VAL A 1 105 ? -24.639 1.301 42.023 1.00 95.56 105 VAL A CA 1
ATOM 845 C C . VAL A 1 105 ? -25.092 2.708 42.417 1.00 95.56 105 VAL A C 1
ATOM 847 O O . VAL A 1 105 ? -25.648 2.890 43.499 1.00 95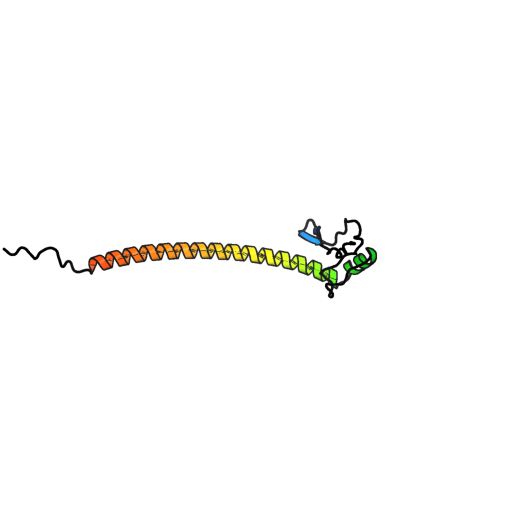.56 105 VAL A O 1
ATOM 850 N N . ILE A 1 106 ? -24.928 3.691 41.530 1.00 95.62 106 ILE A N 1
ATOM 851 C CA . ILE A 1 106 ? -25.370 5.073 41.759 1.00 95.62 106 ILE A CA 1
ATOM 852 C C . ILE A 1 106 ? -26.882 5.127 41.997 1.00 95.62 106 ILE A C 1
ATOM 854 O O . ILE A 1 106 ? -27.324 5.790 42.936 1.00 95.62 106 ILE A O 1
ATOM 858 N N . SER A 1 107 ? -27.676 4.415 41.193 1.00 93.94 107 SER A N 1
ATOM 859 C CA . SER A 1 107 ?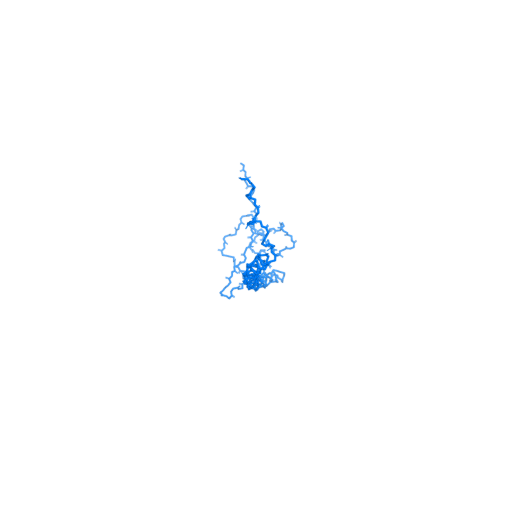 -29.138 4.373 41.346 1.00 93.94 107 SER A CA 1
ATOM 860 C C . SER A 1 107 ? -29.550 3.774 42.693 1.00 93.94 107 SER A C 1
ATOM 862 O O . SER A 1 107 ? -30.392 4.337 43.392 1.00 93.94 107 SER A O 1
ATOM 864 N N . ALA A 1 108 ? -28.921 2.667 43.099 1.00 93.62 108 ALA A N 1
ATOM 865 C CA . ALA A 1 108 ? -29.182 2.028 44.385 1.00 93.62 108 ALA A CA 1
ATOM 866 C C . ALA A 1 108 ? -28.836 2.950 45.563 1.00 93.62 108 ALA A C 1
ATOM 868 O O . ALA A 1 108 ? -29.649 3.123 46.469 1.00 93.62 108 ALA A O 1
ATOM 869 N N . LEU A 1 109 ? -27.663 3.588 45.531 1.00 93.25 109 LEU A N 1
ATOM 870 C CA . LEU A 1 109 ? -27.238 4.527 46.570 1.00 93.25 109 LEU A CA 1
ATOM 871 C C . LEU A 1 109 ? -28.129 5.772 46.614 1.00 93.25 109 LEU A C 1
ATOM 873 O O . LEU A 1 109 ? -28.475 6.237 47.695 1.00 93.25 109 LEU A O 1
ATOM 877 N N . THR A 1 110 ? -28.555 6.277 45.456 1.00 93.00 110 THR A N 1
ATOM 878 C CA . THR A 1 110 ? -29.470 7.422 45.370 1.00 93.00 110 THR A CA 1
ATOM 879 C C . THR A 1 110 ? -30.802 7.096 46.043 1.00 93.00 110 THR A C 1
ATOM 881 O O . THR A 1 110 ? -31.267 7.883 46.862 1.00 93.00 110 THR A O 1
ATOM 884 N N . ASN A 1 111 ? -31.371 5.912 45.793 1.00 89.19 111 ASN A N 1
ATOM 885 C CA . ASN A 1 111 ? -32.609 5.464 46.441 1.00 89.19 111 ASN A CA 1
ATOM 886 C C . ASN A 1 111 ? -32.481 5.324 47.967 1.00 89.19 111 ASN A C 1
ATOM 888 O O . ASN A 1 111 ? -33.459 5.537 48.676 1.00 89.19 111 ASN A O 1
ATOM 892 N N . LEU A 1 112 ? -31.296 4.981 48.483 1.00 86.94 112 LEU A N 1
ATOM 893 C CA . LEU A 1 112 ? -31.045 4.885 49.928 1.00 86.94 112 LEU A CA 1
ATOM 894 C C . LEU A 1 112 ? -30.926 6.252 50.613 1.00 86.94 112 LEU A C 1
ATOM 896 O O . LEU A 1 112 ? -31.188 6.362 51.808 1.00 86.94 112 LEU A O 1
ATOM 900 N N . VAL A 1 113 ? -30.503 7.278 49.872 1.00 85.31 113 VAL A N 1
ATOM 901 C CA . VAL A 1 113 ? -30.293 8.637 50.392 1.00 85.31 113 VAL A CA 1
ATOM 902 C C . VAL A 1 113 ? -31.525 9.524 50.179 1.00 85.31 113 VAL A C 1
ATOM 904 O O . VAL A 1 113 ? -31.660 10.544 50.857 1.00 85.31 113 VAL A O 1
ATOM 907 N N . GLN A 1 114 ? -32.456 9.150 49.290 1.00 74.38 114 GLN A N 1
ATOM 908 C CA . GLN A 1 114 ? -33.730 9.859 49.185 1.00 74.38 114 GLN A CA 1
ATOM 909 C C . GLN A 1 114 ? -34.526 9.712 50.495 1.00 74.38 114 GLN A C 1
ATOM 911 O O . GLN A 1 114 ? -34.789 8.589 50.932 1.00 74.38 114 GLN A O 1
ATOM 916 N N . PRO A 1 115 ? -34.918 10.823 51.145 1.00 62.28 115 PRO A N 1
ATOM 917 C CA . PRO A 1 115 ? -35.706 10.752 52.364 1.00 62.28 115 PRO A CA 1
ATOM 918 C C . PRO A 1 115 ? -37.055 10.088 52.067 1.00 62.28 115 PRO A C 1
ATOM 920 O O . PRO A 1 115 ? -37.745 10.460 51.117 1.00 62.28 115 PRO A O 1
ATOM 923 N N . GLN A 1 116 ? -37.455 9.124 52.903 1.00 58.19 116 GLN A N 1
ATOM 924 C CA . GLN A 1 116 ? -38.823 8.599 52.928 1.00 58.19 116 GLN A CA 1
ATOM 925 C C . GLN A 1 116 ? -39.769 9.671 53.480 1.00 58.19 116 GLN A C 1
ATOM 927 O O . GLN A 1 116 ? -40.248 9.594 54.606 1.00 58.19 116 GLN A O 1
ATOM 932 N N . SER A 1 117 ? -39.997 10.730 52.716 1.00 54.06 117 SER A N 1
ATOM 933 C CA . SER A 1 117 ? -40.863 11.836 53.098 1.00 54.06 117 SER A CA 1
ATOM 934 C C . SER A 1 117 ? -41.891 12.061 52.001 1.00 54.06 117 SER A C 1
ATOM 936 O O . SER A 1 117 ? -41.634 12.835 51.085 1.00 54.06 117 SER A O 1
ATOM 938 N N . ALA A 1 118 ? -43.017 11.343 52.092 1.00 53.12 118 ALA A N 1
ATOM 939 C CA . ALA A 1 118 ? -44.374 11.796 51.733 1.00 53.12 118 ALA A CA 1
ATOM 940 C C . ALA A 1 118 ? -45.345 10.610 51.541 1.00 53.12 118 ALA A C 1
ATOM 942 O O . ALA A 1 118 ? -45.961 10.447 50.492 1.00 53.12 118 ALA A O 1
ATOM 943 N N . SER A 1 119 ? -45.512 9.745 52.542 1.00 46.75 119 SER A N 1
ATOM 944 C CA . SER A 1 119 ? -46.634 8.790 52.562 1.00 46.75 119 SER A CA 1
ATOM 945 C C . SER A 1 119 ? -47.119 8.616 53.992 1.00 46.75 119 SER A C 1
ATOM 947 O O . SER A 1 119 ? -46.855 7.608 54.634 1.00 46.75 119 SER A O 1
ATOM 949 N N . GLY A 1 120 ? -47.764 9.650 54.529 1.00 47.69 120 GLY A N 1
ATOM 950 C CA . GLY A 1 120 ? 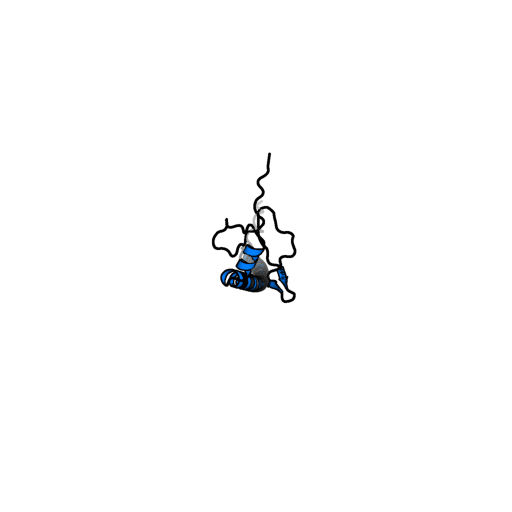-48.318 9.574 55.878 1.00 47.69 120 GLY A CA 1
ATOM 951 C C . GLY A 1 120 ? -48.624 10.912 56.527 1.00 47.69 120 GLY A C 1
ATOM 952 O O . GLY A 1 120 ? -48.308 11.087 57.691 1.00 47.69 120 GLY A O 1
ATOM 953 N N . MET A 1 121 ? -49.197 11.872 55.807 1.00 48.03 121 MET A N 1
ATOM 954 C CA . MET A 1 121 ? -49.871 13.007 56.439 1.00 48.03 121 MET A CA 1
ATOM 955 C C . MET A 1 121 ? -50.756 13.652 55.386 1.00 48.03 121 MET A C 1
ATOM 957 O O . MET A 1 121 ? -50.229 14.236 54.456 1.00 48.03 121 MET A O 1
ATOM 961 N N . TYR A 1 122 ? -52.062 13.403 55.476 1.00 49.47 122 TYR A N 1
ATOM 962 C CA . TYR A 1 122 ? -53.181 14.329 55.256 1.00 49.47 122 TYR A CA 1
ATOM 963 C C . TYR A 1 122 ? -54.461 13.485 55.184 1.00 49.47 122 TYR A C 1
ATOM 965 O O . TYR A 1 122 ? -54.908 13.085 54.116 1.00 49.47 122 TYR A O 1
ATOM 973 N N . SER A 1 123 ? -55.034 13.206 56.354 1.00 40.44 123 SER A N 1
ATOM 974 C CA . SER A 1 123 ? -56.484 13.099 56.501 1.00 40.44 123 SER A CA 1
ATOM 975 C C . SER A 1 123 ? -56.834 14.108 57.588 1.00 40.44 123 SER A C 1
ATOM 977 O O . SER A 1 123 ? -56.529 13.889 58.759 1.00 40.44 123 SER A O 1
ATOM 979 N N . LEU A 1 124 ? -57.322 15.269 57.160 1.00 52.75 124 LEU A N 1
ATOM 980 C CA . LEU A 1 124 ? -58.024 16.221 58.008 1.00 52.75 124 LEU A CA 1
ATOM 981 C C . LEU A 1 124 ? -59.505 16.101 57.652 1.00 52.75 124 LEU A C 1
ATOM 983 O O . LEU A 1 124 ? -59.837 16.097 56.466 1.00 52.75 124 LEU A O 1
ATOM 987 N N . ASP A 1 125 ? -60.289 16.019 58.725 1.00 50.78 125 ASP A N 1
ATOM 988 C CA . ASP A 1 125 ? -61.751 16.039 58.862 1.00 50.78 125 ASP A CA 1
ATOM 989 C C . ASP A 1 125 ? -62.540 14.774 58.478 1.00 50.78 125 ASP A C 1
ATOM 991 O O . ASP A 1 125 ? -62.622 14.403 57.285 1.00 50.78 125 ASP A O 1
#

Organism: NCBI:txid1070528

Sequence (125 aa):
METVSDPDTYEPSLNKDGVYVDTLSFAWPLEGLRCNCGTRREHSYSSRSKFLAHTKTKGHRAWLVDLTNNKLNYYNRLVKSEETVKTQQLMLTELSNRIAQDSVVISALTNLVQPQSASGMYSLD

Radius of gyration: 34.26 Å; chains: 1; bounding box: 80×33×94 Å

pLDDT: mean 85.36, std 14.46, range [40.44, 98.56]

Foldseek 3Di:
DDDPDAAAEDDFDADPVRATDDDDPDDADCNAYAYPLDPDRRDGDRDPVVVVVVCPDPSNVVVSVVVSVVVVVVVVVVVVVVVVVVVVVVVVVVVVVVVVVVVVVVVVVVVVPPDPPDDDDDDDD